Protein AF-A0A4Q2Z8Z8-F1 (afdb_monomer_lite)

Structure (mmCIF, N/CA/C/O backbone):
data_AF-A0A4Q2Z8Z8-F1
#
_entry.id   AF-A0A4Q2Z8Z8-F1
#
loop_
_atom_site.group_PDB
_atom_site.id
_atom_site.type_symbol
_atom_site.label_atom_id
_atom_site.label_alt_id
_atom_site.label_comp_id
_atom_site.label_asym_id
_atom_site.label_entity_id
_atom_site.label_seq_id
_atom_site.pdbx_PDB_ins_code
_atom_site.Cartn_x
_atom_site.Cartn_y
_atom_site.Cartn_z
_atom_site.occupancy
_atom_site.B_iso_or_equiv
_atom_site.auth_seq_id
_atom_site.auth_comp_id
_atom_site.auth_asym_id
_atom_site.auth_atom_id
_atom_site.pdbx_PDB_model_num
ATOM 1 N N . MET A 1 1 ? 4.487 19.325 -6.835 1.00 51.69 1 MET A N 1
ATOM 2 C CA . MET A 1 1 ? 5.089 17.974 -6.813 1.00 51.69 1 MET A CA 1
ATOM 3 C C . MET A 1 1 ? 6.468 18.050 -6.181 1.00 51.69 1 MET A C 1
ATOM 5 O O . MET A 1 1 ? 7.200 18.991 -6.471 1.00 51.69 1 MET A O 1
ATOM 9 N N . ARG A 1 2 ? 6.801 17.123 -5.276 1.00 71.56 2 ARG A N 1
ATOM 10 C CA . ARG A 1 2 ? 8.177 16.952 -4.777 1.00 71.56 2 ARG A CA 1
ATOM 11 C C . ARG A 1 2 ? 8.908 16.011 -5.736 1.00 71.56 2 ARG A C 1
ATOM 13 O O . ARG A 1 2 ? 8.267 15.145 -6.313 1.00 71.56 2 ARG A O 1
ATOM 20 N N . ARG A 1 3 ? 10.220 16.181 -5.919 1.00 81.19 3 ARG A N 1
ATOM 21 C CA . ARG A 1 3 ? 11.018 15.221 -6.700 1.00 81.19 3 ARG A CA 1
ATOM 22 C C . ARG A 1 3 ? 11.029 13.875 -5.972 1.00 81.19 3 ARG A C 1
ATOM 24 O O . ARG A 1 3 ? 11.231 13.855 -4.758 1.00 81.19 3 ARG A O 1
ATOM 31 N N . GLY A 1 4 ? 10.820 12.789 -6.705 1.00 84.19 4 GLY A N 1
ATOM 32 C CA . GLY A 1 4 ? 10.710 11.441 -6.162 1.00 84.19 4 GLY A CA 1
ATOM 33 C C . GLY A 1 4 ? 10.796 10.386 -7.259 1.00 84.19 4 GLY A C 1
ATOM 34 O O . GLY A 1 4 ? 10.944 10.715 -8.434 1.00 84.19 4 GLY A O 1
ATOM 35 N N . ARG A 1 5 ? 10.743 9.123 -6.839 1.00 86.56 5 ARG A N 1
ATOM 36 C CA . ARG A 1 5 ? 10.710 7.952 -7.717 1.00 86.56 5 ARG A CA 1
ATOM 37 C C . ARG A 1 5 ? 9.336 7.805 -8.369 1.00 86.56 5 ARG A C 1
ATOM 39 O O . ARG A 1 5 ? 8.336 7.990 -7.680 1.00 86.56 5 ARG A O 1
ATOM 46 N N . GLN A 1 6 ? 9.293 7.426 -9.644 1.00 89.31 6 GLN A N 1
ATOM 47 C CA . GLN A 1 6 ? 8.037 7.183 -10.366 1.00 89.31 6 GLN A CA 1
ATOM 48 C C . GLN A 1 6 ? 7.202 6.081 -9.700 1.00 89.31 6 GLN A C 1
ATOM 50 O O . GLN A 1 6 ? 5.985 6.189 -9.583 1.00 89.31 6 GLN A O 1
ATOM 55 N N . GLU A 1 7 ? 7.879 5.074 -9.148 1.00 94.38 7 GLU A N 1
ATOM 56 C CA . GLU A 1 7 ? 7.289 3.928 -8.465 1.00 94.38 7 GLU A CA 1
ATOM 57 C C . GLU A 1 7 ? 6.504 4.356 -7.225 1.00 94.38 7 GLU A C 1
ATOM 59 O O . GLU A 1 7 ? 5.524 3.720 -6.851 1.00 94.38 7 GLU A O 1
ATOM 64 N N . TYR A 1 8 ? 6.894 5.477 -6.610 1.00 93.50 8 TYR A N 1
ATOM 65 C CA . TYR A 1 8 ? 6.156 6.055 -5.497 1.00 93.50 8 TYR A CA 1
ATOM 66 C C . TYR A 1 8 ? 4.801 6.608 -5.936 1.00 93.50 8 TYR A C 1
ATOM 68 O O . TYR A 1 8 ? 3.813 6.462 -5.214 1.00 93.50 8 TYR A O 1
ATOM 76 N N . ASP A 1 9 ? 4.737 7.245 -7.100 1.00 92.88 9 ASP A N 1
ATOM 77 C CA . ASP A 1 9 ? 3.505 7.843 -7.601 1.00 92.88 9 ASP A CA 1
ATOM 78 C C . ASP A 1 9 ? 2.568 6.771 -8.165 1.00 92.88 9 ASP A C 1
ATOM 80 O O . ASP A 1 9 ? 1.403 6.732 -7.775 1.00 92.88 9 ASP A O 1
ATOM 84 N N . ILE A 1 10 ? 3.060 5.827 -8.969 1.00 95.62 10 ILE A N 1
ATOM 85 C CA . ILE A 1 10 ? 2.220 4.736 -9.493 1.00 95.62 10 ILE A CA 1
ATOM 86 C C . ILE A 1 10 ? 1.744 3.775 -8.391 1.00 95.62 10 ILE A C 1
ATOM 88 O O . ILE A 1 10 ? 0.589 3.358 -8.409 1.00 95.62 10 ILE A O 1
ATOM 92 N N . ALA A 1 11 ? 2.546 3.517 -7.346 1.00 97.38 11 ALA A N 1
ATOM 93 C CA . ALA A 1 11 ? 2.101 2.710 -6.201 1.00 97.38 11 ALA A CA 1
ATOM 94 C C . ALA A 1 11 ? 0.913 3.334 -5.456 1.00 97.38 11 ALA A C 1
ATOM 96 O O . ALA A 1 11 ? 0.154 2.620 -4.808 1.00 97.38 11 ALA A O 1
ATOM 97 N N . SER A 1 12 ? 0.742 4.658 -5.551 1.00 95.56 12 SER A N 1
ATOM 98 C CA . SER A 1 12 ? -0.424 5.352 -4.994 1.00 95.56 12 SER A CA 1
ATOM 99 C C . SER A 1 12 ? -1.734 4.948 -5.605 1.00 95.56 12 SER A C 1
ATOM 101 O O . SER A 1 12 ? -2.736 4.920 -4.905 1.00 95.56 12 SER A O 1
ATOM 103 N N . LEU A 1 13 ? -1.682 4.722 -6.911 1.00 96.31 13 LEU A N 1
ATOM 104 C CA . LEU A 1 13 ? -2.838 4.524 -7.747 1.00 96.31 13 LEU A CA 1
ATOM 105 C C . LEU A 1 13 ? -3.192 3.045 -7.726 1.00 96.31 13 LEU A C 1
ATOM 107 O O . LEU A 1 13 ? -4.334 2.688 -7.488 1.00 96.31 13 LEU A O 1
ATOM 111 N N . VAL A 1 14 ? -2.181 2.188 -7.884 1.00 98.00 14 VAL A N 1
ATOM 112 C CA . VAL A 1 14 ? -2.355 0.735 -7.898 1.00 98.00 14 VAL A CA 1
ATOM 113 C C . VAL A 1 14 ? -2.871 0.217 -6.552 1.00 98.00 14 VAL A C 1
ATOM 115 O O . VAL A 1 14 ? -3.799 -0.582 -6.518 1.00 98.00 14 VAL A O 1
ATOM 118 N N . PHE A 1 15 ? -2.317 0.691 -5.435 1.00 98.25 15 PHE A N 1
ATOM 119 C CA . PHE A 1 15 ? -2.732 0.263 -4.094 1.00 98.25 15 PHE A CA 1
ATOM 120 C C . PHE A 1 15 ? -3.567 1.328 -3.374 1.00 98.25 15 PHE A C 1
ATOM 122 O O . PHE A 1 15 ? -3.406 1.513 -2.167 1.00 98.25 15 PHE A O 1
ATOM 129 N N . ASP A 1 16 ? -4.424 2.054 -4.102 1.00 97.88 16 ASP A N 1
ATOM 130 C CA . ASP A 1 16 ? -5.313 3.055 -3.507 1.00 97.88 16 ASP A CA 1
ATOM 131 C C . ASP A 1 16 ? -6.379 2.385 -2.609 1.00 97.88 16 ASP A C 1
ATOM 133 O O . ASP A 1 16 ? -7.269 1.693 -3.121 1.00 97.88 16 ASP A O 1
ATOM 137 N N . PRO A 1 17 ? -6.358 2.603 -1.277 1.00 97.12 17 PRO A N 1
ATOM 138 C CA . PRO A 1 17 ? -7.348 2.021 -0.375 1.00 97.12 17 PRO A CA 1
ATOM 139 C C . PRO A 1 17 ? -8.776 2.510 -0.620 1.00 97.12 17 PRO A C 1
ATOM 141 O O . PRO A 1 17 ? -9.712 1.834 -0.201 1.00 97.12 17 PRO A O 1
ATOM 144 N N . TYR A 1 18 ? -8.957 3.672 -1.260 1.00 96.50 18 TYR A N 1
ATOM 145 C CA . TYR A 1 18 ? -10.285 4.195 -1.592 1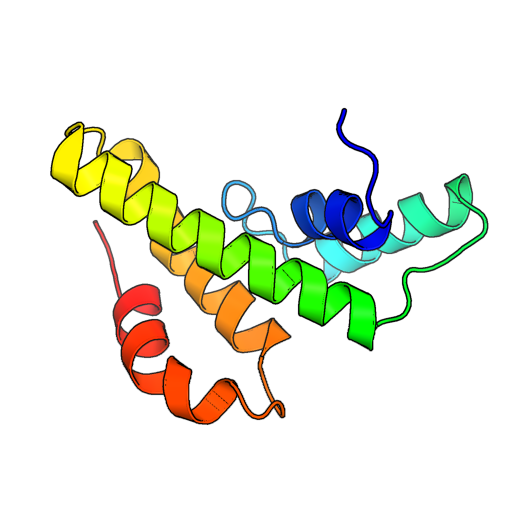.00 96.50 18 TYR A CA 1
ATOM 146 C C . TYR A 1 18 ? -10.972 3.389 -2.689 1.00 96.50 18 TYR A C 1
ATOM 148 O O . TYR A 1 18 ? -12.199 3.318 -2.720 1.00 96.50 18 TYR A O 1
ATOM 156 N N . MET A 1 19 ? -10.176 2.812 -3.588 1.00 96.69 19 MET A N 1
ATOM 157 C CA . MET A 1 19 ? -10.668 2.083 -4.748 1.00 96.69 19 MET A CA 1
ATOM 158 C C . MET A 1 19 ? -10.703 0.572 -4.514 1.00 96.69 19 MET A C 1
ATOM 160 O O . MET A 1 19 ? -11.491 -0.101 -5.167 1.00 96.69 19 MET A O 1
ATOM 164 N N . ASP A 1 20 ? -9.871 0.055 -3.596 1.00 95.81 20 ASP A N 1
ATOM 165 C CA . ASP A 1 20 ? -9.754 -1.380 -3.273 1.00 95.81 20 ASP A CA 1
ATOM 166 C C . ASP A 1 20 ? -9.627 -2.242 -4.542 1.00 95.81 20 ASP A C 1
ATOM 168 O O . ASP A 1 20 ? -10.328 -3.235 -4.728 1.00 95.81 20 ASP A O 1
ATOM 172 N N . HIS A 1 21 ? -8.747 -1.801 -5.451 1.00 97.69 21 HIS A N 1
ATOM 173 C CA . HIS A 1 21 ? -8.542 -2.415 -6.760 1.00 97.69 21 HIS A CA 1
ATOM 174 C C . HIS A 1 21 ? -8.282 -3.918 -6.653 1.00 97.69 21 HIS A C 1
ATOM 176 O O . HIS A 1 21 ? -7.465 -4.353 -5.830 1.00 97.69 21 HIS A O 1
ATOM 182 N N . SER A 1 22 ? -8.919 -4.685 -7.539 1.00 96.94 22 SER A N 1
ATOM 183 C CA . SER A 1 22 ? -8.608 -6.100 -7.733 1.00 96.94 22 SER A CA 1
ATOM 184 C C . SER A 1 22 ? -7.212 -6.279 -8.341 1.00 96.94 22 SER A C 1
ATOM 186 O O . SER A 1 22 ? -6.635 -5.340 -8.885 1.00 96.94 22 SER A O 1
ATOM 188 N N . GLU A 1 23 ? -6.655 -7.489 -8.283 1.00 96.31 23 GLU A N 1
ATOM 189 C CA . GLU A 1 23 ? -5.377 -7.792 -8.947 1.00 96.31 23 GLU A CA 1
ATOM 190 C C . GLU A 1 23 ? -5.429 -7.511 -10.460 1.00 96.31 23 GLU A C 1
ATOM 192 O O . GLU A 1 23 ? -4.474 -6.976 -11.018 1.00 96.31 23 GLU A O 1
ATOM 197 N N . GLU A 1 24 ? -6.571 -7.780 -11.103 1.00 98.00 24 GLU A N 1
ATOM 198 C CA . GLU A 1 24 ? -6.797 -7.489 -12.524 1.00 98.00 24 GLU A CA 1
ATOM 199 C C . GLU A 1 24 ? -6.775 -5.981 -12.808 1.00 98.00 24 GLU A C 1
ATOM 201 O O . GLU A 1 24 ? -6.086 -5.540 -13.728 1.00 98.00 24 GLU A O 1
ATOM 206 N N . ASP A 1 25 ? -7.448 -5.172 -11.982 1.00 98.00 25 ASP A N 1
ATOM 207 C CA . ASP A 1 25 ? -7.423 -3.709 -12.118 1.00 98.00 25 ASP A CA 1
ATOM 208 C C . ASP A 1 25 ? -6.005 -3.156 -11.932 1.00 98.00 25 ASP A C 1
ATOM 210 O O . ASP A 1 25 ? -5.568 -2.266 -12.663 1.00 98.00 25 ASP A O 1
ATOM 214 N N . ARG A 1 26 ? -5.268 -3.692 -10.953 1.00 97.75 26 ARG A N 1
ATOM 215 C CA . ARG A 1 26 ? -3.883 -3.298 -10.662 1.00 97.75 26 ARG A CA 1
ATOM 216 C C . ARG A 1 26 ? -2.964 -3.587 -11.842 1.00 97.75 26 ARG A C 1
ATOM 218 O O . ARG A 1 26 ? -2.170 -2.722 -12.212 1.00 97.75 26 ARG A O 1
ATOM 225 N N . GLU A 1 27 ? -3.092 -4.764 -12.448 1.00 97.81 27 GLU A N 1
ATOM 226 C CA . GLU A 1 27 ? -2.330 -5.124 -13.642 1.00 97.81 27 GLU A CA 1
ATOM 227 C C . GLU A 1 27 ? -2.719 -4.252 -14.841 1.00 97.81 27 GLU A C 1
ATOM 229 O O . GLU A 1 27 ? -1.840 -3.761 -15.545 1.00 97.81 27 GLU A O 1
ATOM 234 N N . ALA A 1 28 ? -4.011 -3.970 -15.036 1.00 98.12 28 ALA A N 1
ATOM 235 C CA . ALA A 1 28 ? -4.469 -3.079 -16.100 1.00 98.12 28 ALA A CA 1
ATOM 236 C C . ALA A 1 28 ? -3.883 -1.663 -15.956 1.00 98.12 28 ALA A C 1
ATOM 238 O O . ALA A 1 28 ? -3.423 -1.078 -16.937 1.00 98.12 28 ALA A O 1
ATOM 239 N N . ILE A 1 29 ? -3.833 -1.125 -14.733 1.00 97.50 29 ILE A N 1
ATOM 240 C CA . ILE A 1 29 ? -3.193 0.167 -14.446 1.00 97.50 29 ILE A CA 1
ATOM 241 C C . ILE A 1 29 ? -1.694 0.121 -14.776 1.00 97.50 29 ILE A C 1
ATOM 243 O O . ILE A 1 29 ? -1.176 1.058 -15.386 1.00 97.50 29 ILE A O 1
ATOM 247 N N . LEU A 1 30 ? -0.992 -0.949 -14.391 1.00 97.38 30 LEU A N 1
ATOM 248 C CA . LEU A 1 30 ? 0.437 -1.110 -14.677 1.00 97.38 30 LEU A CA 1
ATOM 249 C C . LEU A 1 30 ? 0.719 -1.263 -16.177 1.00 97.38 30 LEU A C 1
ATOM 251 O O . LEU A 1 30 ? 1.690 -0.685 -16.657 1.00 97.38 30 LEU A O 1
ATOM 255 N N . SER A 1 31 ? -0.141 -1.963 -16.919 1.00 97.69 31 SER A N 1
ATOM 256 C CA . SER A 1 31 ? -0.049 -2.073 -18.379 1.00 97.69 31 SER A CA 1
ATOM 257 C C . SER A 1 31 ? -0.220 -0.712 -19.053 1.00 97.69 31 SER A C 1
ATOM 259 O O . SER A 1 31 ? 0.575 -0.355 -19.915 1.00 97.69 31 SER A O 1
ATOM 261 N N . ILE A 1 32 ? -1.213 0.080 -18.633 1.00 97.12 32 ILE A N 1
ATOM 262 C CA . ILE A 1 32 ? -1.411 1.441 -19.159 1.00 97.12 32 ILE A CA 1
ATOM 263 C C . ILE A 1 32 ? -0.201 2.323 -18.835 1.00 97.12 32 ILE A C 1
ATOM 265 O O . ILE A 1 32 ? 0.202 3.144 -19.656 1.00 97.12 32 ILE A O 1
ATOM 269 N N . TRP A 1 33 ? 0.370 2.179 -17.636 1.00 95.56 33 TRP A N 1
ATOM 270 C CA . TRP A 1 33 ? 1.582 2.900 -17.263 1.00 95.56 33 TRP A CA 1
ATOM 271 C C . TRP A 1 33 ? 2.735 2.551 -18.204 1.00 95.56 33 TRP A C 1
ATOM 273 O O . TRP A 1 33 ? 3.296 3.462 -18.801 1.00 95.56 33 TRP A O 1
ATOM 283 N N . GLU A 1 34 ? 3.030 1.261 -18.373 1.00 96.06 34 GLU A N 1
ATOM 284 C CA . GLU A 1 34 ? 4.099 0.744 -19.235 1.00 96.06 34 GLU A CA 1
ATOM 285 C C . GLU A 1 34 ? 3.957 1.210 -20.692 1.00 96.06 34 GLU A C 1
ATOM 287 O O . GLU A 1 34 ? 4.941 1.651 -21.285 1.00 96.06 34 GLU A O 1
ATOM 292 N N . ASP A 1 35 ? 2.736 1.222 -21.235 1.00 97.25 35 ASP A N 1
ATOM 293 C CA . ASP A 1 35 ? 2.452 1.722 -22.588 1.00 97.25 35 ASP A CA 1
ATOM 294 C C . ASP A 1 35 ? 2.772 3.220 -22.759 1.00 97.25 35 ASP A C 1
ATOM 296 O O . ASP A 1 35 ? 3.114 3.668 -23.854 1.00 97.25 35 ASP A O 1
ATOM 300 N N . ILE A 1 36 ? 2.639 4.018 -21.692 1.00 94.75 36 ILE A N 1
ATOM 301 C CA . ILE A 1 36 ? 2.853 5.474 -21.717 1.00 94.75 36 ILE A CA 1
ATOM 302 C C . ILE A 1 36 ? 4.302 5.840 -21.381 1.00 94.75 36 ILE A C 1
ATOM 304 O O . ILE A 1 36 ? 4.854 6.773 -21.968 1.00 94.75 36 ILE A O 1
ATOM 308 N N . SER A 1 37 ? 4.896 5.174 -20.391 1.00 93.06 37 SER A N 1
ATOM 309 C CA . SER A 1 37 ? 6.248 5.454 -19.897 1.00 93.06 37 SER A CA 1
ATOM 310 C C . SER A 1 37 ? 7.337 4.732 -20.685 1.00 93.06 37 SER A C 1
ATOM 312 O O . SER A 1 37 ? 8.504 5.093 -20.532 1.00 93.06 37 SER A O 1
ATOM 314 N N . GLU A 1 38 ? 6.970 3.717 -21.475 1.00 93.81 38 GLU A N 1
ATOM 315 C CA . GLU A 1 38 ? 7.884 2.737 -22.077 1.00 93.81 38 GLU A CA 1
ATOM 316 C C . GLU A 1 38 ? 8.740 1.996 -21.026 1.00 93.81 38 GLU A C 1
ATOM 318 O O . GLU A 1 38 ? 9.812 1.472 -21.332 1.00 93.81 38 GLU A O 1
ATOM 323 N N . ASP A 1 39 ? 8.286 1.972 -19.767 1.00 91.31 39 ASP A N 1
ATOM 324 C CA . ASP A 1 39 ? 9.019 1.403 -18.636 1.00 91.31 39 ASP A CA 1
ATOM 325 C C . ASP A 1 39 ? 8.077 0.883 -17.549 1.00 91.31 39 ASP A C 1
ATOM 327 O O . ASP A 1 39 ? 7.206 1.605 -17.043 1.00 91.31 39 ASP A O 1
ATOM 331 N N . ARG A 1 40 ? 8.299 -0.362 -17.130 1.00 93.12 40 ARG A N 1
ATOM 332 C CA . ARG A 1 40 ? 7.555 -0.973 -16.034 1.00 93.12 40 ARG A CA 1
ATOM 333 C C . ARG A 1 40 ? 8.310 -0.779 -14.716 1.00 93.12 40 ARG A C 1
ATOM 335 O O . ARG A 1 40 ? 9.501 -1.081 -14.656 1.00 93.12 40 ARG A O 1
ATOM 342 N N . PRO A 1 41 ? 7.637 -0.351 -13.630 1.00 94.00 41 PRO A N 1
ATOM 343 C CA . PRO A 1 41 ? 8.265 -0.228 -12.319 1.00 94.00 41 PRO A CA 1
ATOM 344 C C . PRO A 1 41 ? 8.990 -1.511 -11.908 1.00 94.00 41 PRO A C 1
ATOM 346 O O . PRO A 1 41 ? 8.406 -2.597 -11.952 1.00 94.00 41 PRO A O 1
ATOM 349 N N . GLU A 1 42 ? 10.236 -1.394 -11.442 1.00 94.56 42 GLU A N 1
ATOM 350 C CA . GLU A 1 42 ? 10.933 -2.547 -10.873 1.00 94.56 42 GLU A CA 1
ATOM 351 C C . GLU A 1 42 ? 10.152 -3.037 -9.648 1.00 94.56 42 GLU A C 1
ATOM 353 O O . GLU A 1 42 ? 9.875 -2.277 -8.716 1.00 94.56 42 GLU A O 1
ATOM 358 N N . THR A 1 43 ? 9.761 -4.311 -9.668 1.00 93.75 43 THR A N 1
ATOM 359 C CA . THR A 1 43 ? 8.768 -4.874 -8.747 1.00 93.75 43 THR A CA 1
ATOM 360 C C . THR A 1 43 ? 9.154 -4.705 -7.280 1.00 93.75 43 THR A C 1
ATOM 362 O O . THR A 1 43 ? 8.309 -4.354 -6.454 1.00 93.75 43 THR A O 1
ATOM 365 N N . THR A 1 44 ? 10.426 -4.913 -6.935 1.00 95.31 44 THR A N 1
ATOM 366 C CA . THR A 1 44 ? 10.898 -4.815 -5.548 1.00 95.31 44 THR A CA 1
ATOM 367 C C . THR A 1 44 ? 10.780 -3.385 -5.031 1.00 95.31 44 THR A C 1
ATOM 369 O O . THR A 1 44 ? 10.232 -3.139 -3.954 1.00 95.31 44 THR A O 1
ATOM 372 N N . ILE A 1 45 ? 11.270 -2.422 -5.806 1.00 96.00 45 ILE A N 1
ATOM 373 C CA . ILE A 1 45 ? 11.194 -0.991 -5.530 1.00 96.00 45 ILE A CA 1
ATOM 374 C C . ILE A 1 45 ? 9.736 -0.534 -5.452 1.00 96.00 45 ILE A C 1
ATOM 376 O O . ILE A 1 45 ? 9.376 0.214 -4.539 1.00 96.00 45 ILE A O 1
ATOM 380 N N . PHE A 1 46 ? 8.901 -0.999 -6.375 1.00 97.12 46 PHE A N 1
ATOM 381 C CA . PHE A 1 46 ? 7.480 -0.695 -6.430 1.00 97.12 46 PHE A CA 1
ATOM 382 C C . PHE A 1 46 ? 6.745 -1.163 -5.169 1.00 97.12 46 PHE A C 1
ATOM 384 O O . PHE A 1 46 ? 6.082 -0.356 -4.516 1.00 97.12 46 PHE A O 1
ATOM 391 N N . HIS A 1 47 ? 6.945 -2.413 -4.740 1.00 97.75 47 HIS A N 1
ATOM 392 C CA . HIS A 1 47 ? 6.352 -2.930 -3.502 1.00 97.75 47 HIS A CA 1
ATOM 393 C C . HIS A 1 47 ? 6.898 -2.245 -2.242 1.00 97.75 47 HIS A C 1
ATOM 395 O O . HIS A 1 47 ? 6.144 -2.007 -1.296 1.00 97.75 47 HIS A O 1
ATOM 401 N N . GLN A 1 48 ? 8.174 -1.848 -2.217 1.00 97.69 48 GLN A N 1
ATOM 402 C CA . GLN A 1 48 ? 8.722 -1.038 -1.119 1.00 97.69 48 GLN A CA 1
ATOM 403 C C . GLN A 1 48 ? 8.057 0.344 -1.043 1.00 97.69 48 GLN A C 1
ATOM 405 O O . GLN A 1 48 ? 7.721 0.818 0.046 1.00 97.69 48 GLN A O 1
ATOM 410 N N . CYS A 1 49 ? 7.830 0.984 -2.191 1.00 97.81 49 CYS A N 1
ATOM 411 C CA . CYS A 1 49 ? 7.099 2.242 -2.267 1.00 97.81 49 CYS A CA 1
ATOM 412 C C . CYS A 1 49 ? 5.636 2.071 -1.827 1.00 97.81 49 CYS A C 1
ATOM 414 O O . CYS A 1 49 ? 5.164 2.855 -1.002 1.00 97.81 49 CYS A O 1
ATOM 416 N N . ALA A 1 50 ? 4.945 1.025 -2.289 1.00 98.25 50 ALA A N 1
ATOM 417 C CA . ALA A 1 50 ? 3.590 0.692 -1.849 1.00 98.25 50 ALA A CA 1
ATOM 418 C C . ALA A 1 50 ? 3.523 0.474 -0.329 1.00 98.25 50 ALA A C 1
ATOM 420 O O . ALA A 1 50 ? 2.699 1.090 0.347 1.00 98.25 50 ALA A O 1
ATOM 421 N N . THR A 1 51 ? 4.460 -0.301 0.227 1.00 98.44 51 THR A N 1
ATOM 422 C CA . THR A 1 51 ? 4.594 -0.536 1.674 1.00 98.44 51 THR A CA 1
ATOM 423 C C . THR A 1 51 ? 4.665 0.784 2.441 1.00 98.44 51 THR A C 1
ATOM 425 O O . THR A 1 51 ? 3.881 1.016 3.362 1.00 98.44 51 THR A O 1
ATOM 428 N N . GLN A 1 52 ? 5.568 1.688 2.042 1.00 97.25 52 GLN A N 1
ATOM 429 C CA . GLN A 1 52 ? 5.724 2.987 2.697 1.00 97.25 52 GLN A CA 1
ATOM 430 C C . GLN A 1 52 ? 4.420 3.795 2.669 1.00 97.25 52 GLN A C 1
ATOM 432 O O . GLN A 1 52 ? 4.026 4.375 3.684 1.00 97.25 52 GLN A O 1
ATOM 437 N N . ARG A 1 53 ? 3.748 3.837 1.516 1.00 97.69 53 ARG A N 1
ATOM 438 C CA . ARG A 1 53 ? 2.515 4.606 1.331 1.00 97.69 53 ARG A CA 1
ATOM 439 C C . ARG A 1 53 ? 1.360 4.060 2.151 1.00 97.69 53 ARG A C 1
ATOM 441 O O . ARG A 1 53 ? 0.668 4.839 2.799 1.00 97.69 53 ARG A O 1
ATOM 448 N N . LEU A 1 54 ? 1.183 2.745 2.167 1.00 98.50 54 LEU A N 1
ATOM 449 C CA . LEU A 1 54 ? 0.116 2.085 2.913 1.00 98.50 54 LEU A CA 1
ATOM 450 C C . LEU A 1 54 ? 0.308 2.249 4.424 1.00 98.50 54 LEU A C 1
ATOM 452 O O . LEU A 1 54 ? -0.644 2.577 5.131 1.00 98.50 54 LEU A O 1
ATOM 456 N N . MET A 1 55 ? 1.544 2.137 4.924 1.00 98.00 55 MET A N 1
ATOM 457 C CA . MET A 1 55 ? 1.849 2.429 6.331 1.00 98.00 55 MET A CA 1
ATOM 458 C C . MET A 1 55 ? 1.531 3.887 6.696 1.00 98.00 55 MET A C 1
ATOM 460 O O . MET A 1 55 ? 0.963 4.154 7.757 1.00 98.00 55 MET A O 1
ATOM 464 N N . GLN A 1 56 ? 1.865 4.838 5.816 1.00 97.62 56 GLN A N 1
ATOM 465 C CA . GLN A 1 56 ? 1.523 6.250 6.008 1.00 97.62 56 GLN A CA 1
ATOM 466 C C . GLN A 1 56 ? 0.009 6.489 5.975 1.00 97.62 56 GLN A C 1
ATOM 468 O O . GLN A 1 56 ? -0.499 7.222 6.823 1.00 97.62 56 GLN A O 1
ATOM 473 N N . ALA A 1 57 ? -0.707 5.866 5.036 1.00 97.81 57 ALA A N 1
ATOM 474 C CA . ALA A 1 57 ? -2.155 5.973 4.904 1.00 97.81 57 ALA A CA 1
ATOM 475 C C . ALA A 1 57 ? -2.867 5.443 6.153 1.00 97.81 57 ALA A C 1
ATOM 477 O O . ALA A 1 57 ? -3.639 6.176 6.761 1.00 97.81 57 ALA A O 1
ATOM 478 N N . LEU A 1 58 ? -2.523 4.238 6.619 1.00 97.69 58 LEU A N 1
ATOM 479 C CA . LEU A 1 58 ? -3.071 3.658 7.851 1.00 97.69 58 LEU A CA 1
ATOM 480 C C . LEU A 1 58 ? -2.826 4.555 9.073 1.00 97.69 58 LEU A C 1
ATOM 482 O O . LEU A 1 58 ? -3.739 4.798 9.865 1.00 97.69 58 LEU A O 1
ATOM 486 N N . GLY A 1 59 ? -1.612 5.102 9.206 1.00 97.12 59 GLY A 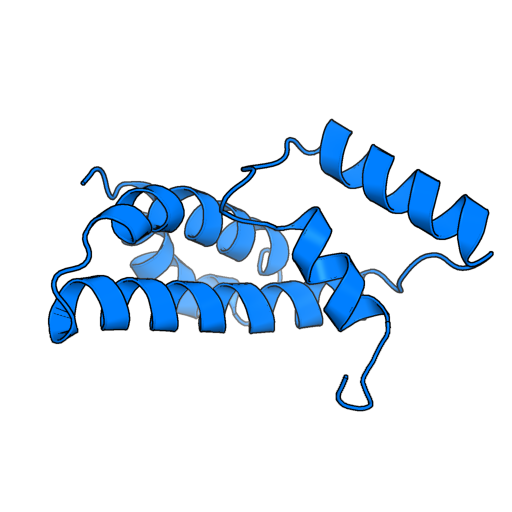N 1
ATOM 487 C CA . GLY A 1 59 ? -1.295 6.068 10.258 1.00 97.12 59 GLY A CA 1
ATOM 488 C C . GLY A 1 59 ? -2.136 7.347 10.163 1.00 97.12 59 GLY A C 1
ATOM 489 O O . GLY A 1 59 ? -2.619 7.850 11.180 1.00 97.12 59 GLY A O 1
ATOM 490 N N . ALA A 1 60 ? -2.352 7.858 8.948 1.00 97.62 60 ALA A N 1
ATOM 491 C CA . ALA A 1 60 ? -3.177 9.033 8.700 1.00 97.62 60 ALA A CA 1
ATOM 492 C C . ALA A 1 60 ? -4.658 8.771 9.003 1.00 97.62 60 ALA A C 1
ATOM 494 O O . ALA A 1 60 ? -5.257 9.563 9.727 1.00 97.62 60 ALA A O 1
ATOM 495 N N . TYR A 1 61 ? -5.227 7.663 8.522 1.00 96.88 61 TYR A N 1
ATOM 496 C CA . TYR A 1 61 ? -6.623 7.283 8.750 1.00 96.88 61 TYR A CA 1
ATOM 497 C C . TYR A 1 61 ? -6.917 7.146 10.242 1.00 96.88 61 TYR A C 1
ATOM 499 O O . TYR A 1 61 ? -7.833 7.793 10.750 1.00 96.88 61 TYR A O 1
ATOM 507 N N . GLY A 1 62 ? -6.077 6.408 10.976 1.00 95.00 62 GLY A N 1
ATOM 508 C CA . GLY A 1 62 ? -6.222 6.264 12.424 1.00 95.00 62 GLY A CA 1
ATOM 509 C C . GLY A 1 62 ? -6.103 7.597 13.170 1.00 95.00 62 GLY A C 1
ATOM 510 O O . GLY A 1 62 ? -6.876 7.870 14.087 1.00 95.00 62 GLY A O 1
ATOM 511 N N . ASN A 1 63 ? -5.169 8.465 12.767 1.00 97.19 63 ASN A N 1
ATOM 512 C CA . ASN A 1 63 ? -5.016 9.790 13.367 1.00 97.19 63 ASN A CA 1
ATOM 513 C C . ASN A 1 63 ? -6.204 10.717 13.066 1.00 97.19 63 ASN A C 1
ATOM 515 O O . ASN A 1 63 ? -6.636 11.451 13.952 1.00 97.19 63 ASN A O 1
ATOM 519 N N . ILE A 1 64 ? -6.721 10.708 11.836 1.00 97.00 64 ILE A N 1
ATOM 520 C CA . ILE A 1 64 ? -7.865 11.527 11.426 1.00 97.00 64 ILE A CA 1
ATOM 521 C C . ILE A 1 64 ? -9.121 11.077 12.172 1.00 97.00 64 ILE A C 1
ATOM 523 O O . ILE A 1 64 ? -9.748 11.908 12.828 1.00 97.00 64 ILE A O 1
ATOM 527 N N . ALA A 1 65 ? -9.424 9.779 12.172 1.00 94.81 65 ALA A N 1
ATOM 528 C CA . ALA A 1 65 ? -10.574 9.250 12.895 1.00 94.81 65 ALA A CA 1
ATOM 529 C C . ALA A 1 65 ? -10.488 9.577 14.394 1.00 94.81 65 ALA A C 1
ATOM 531 O O . ALA A 1 65 ? -11.407 10.156 14.965 1.00 94.81 65 ALA A O 1
ATOM 532 N N . LYS A 1 66 ? -9.337 9.309 15.029 1.00 94.44 66 LYS A N 1
ATOM 533 C CA . LYS A 1 66 ? -9.167 9.508 16.475 1.00 94.44 66 LYS A CA 1
ATOM 534 C C . LYS A 1 66 ? -9.134 10.977 16.903 1.00 94.44 66 LYS A C 1
ATOM 536 O O . LYS A 1 66 ? -9.749 11.330 17.902 1.00 94.44 66 LYS A O 1
ATOM 541 N N . ASN A 1 67 ? -8.357 11.816 16.216 1.00 96.31 67 ASN A N 1
ATOM 542 C CA . ASN A 1 67 ? -8.056 13.175 16.686 1.00 96.31 67 ASN A CA 1
ATOM 543 C C . ASN A 1 67 ? -8.881 14.259 15.985 1.00 96.31 67 ASN A C 1
ATOM 545 O O . ASN A 1 67 ? -8.959 15.373 16.499 1.00 96.31 67 ASN A O 1
ATOM 549 N N . LYS A 1 68 ? -9.469 13.968 14.818 1.00 94.25 68 LYS A N 1
ATOM 550 C CA . LYS A 1 68 ? -10.337 14.904 14.085 1.00 94.25 68 LYS A CA 1
ATOM 551 C C . LYS A 1 68 ? -11.808 14.480 14.073 1.00 94.25 68 LYS A C 1
ATOM 553 O O . LYS A 1 68 ? -12.633 15.285 13.660 1.00 94.25 68 LYS A O 1
ATOM 558 N N . GLY A 1 69 ? -12.127 13.267 14.536 1.00 93.31 69 GLY A N 1
ATOM 559 C CA . GLY A 1 69 ? -13.500 12.756 14.607 1.00 93.31 69 GLY A CA 1
ATOM 560 C C . GLY A 1 69 ? -14.128 12.478 13.241 1.00 93.31 69 GLY A C 1
ATOM 561 O O . GLY A 1 69 ? -15.346 12.404 13.139 1.00 93.31 69 GLY A O 1
ATOM 562 N N . ASP A 1 70 ? -13.313 12.374 12.189 1.00 94.94 70 ASP A N 1
ATOM 563 C CA . ASP A 1 70 ? -13.791 12.082 10.840 1.00 94.94 70 ASP A CA 1
ATOM 564 C C . ASP A 1 70 ? -13.706 10.574 10.583 1.00 94.94 70 ASP A C 1
ATOM 566 O O . ASP A 1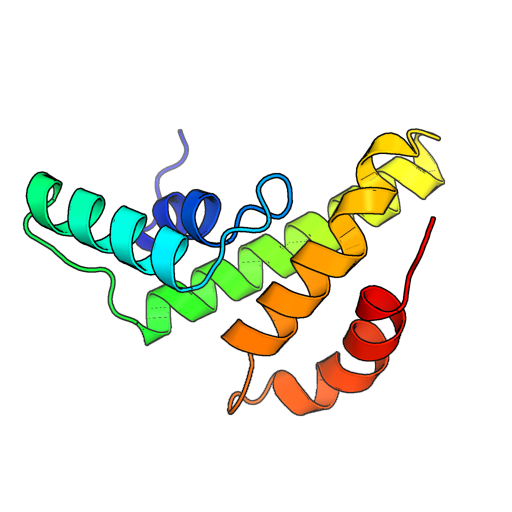 70 ? -12.662 10.026 10.213 1.00 94.94 70 ASP A O 1
ATOM 570 N N . GLU A 1 71 ? -14.822 9.903 10.853 1.00 95.62 71 GLU A N 1
ATOM 571 C CA . GLU A 1 71 ? -14.971 8.451 10.760 1.00 95.62 71 GLU A CA 1
ATOM 572 C C . GLU A 1 71 ? -15.044 7.944 9.315 1.00 95.62 71 GLU A C 1
ATOM 574 O O . GLU A 1 71 ? -14.893 6.745 9.088 1.00 95.62 71 GLU A O 1
ATOM 579 N N . TRP A 1 72 ? -15.187 8.828 8.315 1.00 95.75 72 TRP A N 1
ATOM 580 C CA . TRP A 1 72 ? -15.250 8.431 6.904 1.00 95.75 72 TRP A CA 1
ATOM 581 C C . TRP A 1 72 ? -14.026 7.609 6.476 1.00 95.75 72 TRP A C 1
ATOM 583 O O . TRP A 1 72 ? -14.145 6.705 5.653 1.00 95.75 72 TRP A O 1
ATOM 593 N N . TYR A 1 73 ? -12.860 7.863 7.076 1.00 95.94 73 TYR A N 1
ATOM 594 C CA . TYR A 1 73 ? -11.620 7.150 6.761 1.00 95.94 73 TYR A CA 1
ATOM 595 C C . TYR A 1 73 ? -11.547 5.724 7.318 1.00 95.94 73 TYR A C 1
ATOM 597 O O . TYR A 1 73 ? -10.708 4.939 6.874 1.00 95.94 73 TYR A O 1
ATOM 605 N N . LEU A 1 74 ? -12.399 5.372 8.284 1.00 96.31 74 LEU A N 1
ATOM 606 C CA . LEU A 1 74 ? -12.358 4.068 8.943 1.00 96.31 74 LEU A CA 1
ATOM 607 C C . LEU A 1 74 ? -12.621 2.916 7.963 1.00 96.31 74 LEU A C 1
ATOM 609 O O . LEU A 1 74 ? -11.988 1.866 8.068 1.00 96.31 74 LEU A O 1
ATOM 613 N N . GLN A 1 75 ? -13.479 3.138 6.964 1.00 95.88 75 GLN A N 1
ATOM 614 C CA . GLN A 1 75 ? -13.816 2.135 5.948 1.00 95.88 75 GLN A CA 1
ATOM 615 C C . GLN A 1 75 ? -12.615 1.715 5.078 1.00 95.88 75 GLN A C 1
ATOM 617 O O . GLN A 1 75 ? -12.615 0.623 4.518 1.00 95.88 75 GLN A O 1
ATOM 622 N N . PHE A 1 76 ? -11.566 2.542 5.001 1.00 97.12 76 PHE A N 1
ATOM 623 C CA . PHE A 1 76 ? -10.380 2.278 4.177 1.00 97.12 76 PHE A CA 1
ATOM 624 C C . PHE A 1 76 ? -9.246 1.584 4.943 1.00 97.12 76 PHE A C 1
ATOM 626 O O . PHE A 1 76 ? -8.226 1.230 4.351 1.00 97.12 76 PHE A O 1
ATOM 633 N N . ILE A 1 77 ? -9.410 1.347 6.251 1.00 97.44 77 ILE A N 1
ATOM 634 C CA . ILE A 1 77 ? -8.404 0.658 7.072 1.00 97.44 77 ILE A CA 1
ATOM 635 C C . ILE A 1 77 ? -8.244 -0.799 6.628 1.00 97.44 77 ILE A C 1
ATOM 637 O O . ILE A 1 77 ? -7.116 -1.238 6.406 1.00 97.44 77 ILE A O 1
ATOM 641 N N . ALA A 1 78 ? -9.345 -1.536 6.460 1.00 97.12 78 ALA A N 1
ATOM 642 C CA . ALA A 1 78 ? -9.282 -2.939 6.059 1.00 97.12 78 ALA A CA 1
ATOM 643 C C . ALA A 1 78 ? -8.703 -3.132 4.636 1.00 97.12 78 ALA A C 1
ATOM 645 O O . ALA A 1 78 ? -7.774 -3.933 4.501 1.00 97.12 78 ALA A O 1
ATOM 646 N N . PRO A 1 79 ? -9.133 -2.381 3.597 1.00 97.31 79 PRO A N 1
ATOM 647 C CA . PRO A 1 79 ? -8.487 -2.395 2.277 1.00 97.31 79 PRO A CA 1
ATOM 648 C C . PRO A 1 79 ? -6.982 -2.094 2.312 1.00 97.31 79 PRO A C 1
ATOM 650 O O . PRO A 1 79 ? -6.175 -2.832 1.736 1.00 97.31 79 PRO A O 1
ATOM 653 N N . ALA A 1 80 ? -6.576 -1.049 3.044 1.00 98.12 80 ALA A N 1
ATOM 654 C CA . ALA A 1 80 ? -5.166 -0.687 3.174 1.00 98.12 80 ALA A CA 1
ATOM 655 C C . ALA A 1 80 ? -4.353 -1.774 3.895 1.00 98.12 80 ALA A C 1
ATOM 657 O O . ALA A 1 80 ? -3.213 -2.044 3.518 1.00 98.12 80 ALA A O 1
ATOM 658 N N . ALA A 1 81 ? -4.924 -2.409 4.924 1.00 98.25 81 ALA A N 1
ATOM 659 C CA . ALA A 1 81 ? -4.266 -3.472 5.677 1.00 98.25 81 ALA A CA 1
ATOM 660 C C . ALA A 1 81 ? -4.069 -4.746 4.845 1.00 98.25 81 ALA A C 1
ATOM 662 O O . ALA A 1 81 ? -2.982 -5.323 4.902 1.00 98.25 81 ALA A O 1
ATOM 663 N N . ARG A 1 82 ? -5.066 -5.147 4.039 1.00 97.75 82 ARG A N 1
ATOM 664 C CA . ARG A 1 82 ? -4.936 -6.271 3.093 1.00 97.75 82 ARG A CA 1
ATOM 665 C C . ARG A 1 82 ? -3.834 -6.012 2.078 1.00 97.75 82 ARG A C 1
ATOM 667 O O . ARG A 1 82 ? -2.906 -6.806 1.969 1.00 97.75 82 ARG A O 1
ATOM 674 N N . SER A 1 83 ? -3.877 -4.845 1.437 1.00 98.25 83 SER A N 1
ATOM 675 C CA . SER A 1 83 ? -2.851 -4.433 0.476 1.00 98.25 83 SER A CA 1
ATOM 676 C C . SER A 1 83 ? -1.459 -4.408 1.117 1.00 98.25 83 SER A C 1
ATOM 678 O O . SER A 1 83 ? -0.489 -4.856 0.514 1.00 98.25 83 SER A O 1
ATOM 680 N N . LEU A 1 84 ? -1.343 -3.934 2.366 1.00 98.56 84 LEU A N 1
ATOM 681 C CA . LEU A 1 84 ? -0.066 -3.900 3.081 1.00 98.56 84 LEU A CA 1
ATOM 682 C C . LEU A 1 84 ? 0.445 -5.309 3.408 1.00 98.56 84 LEU A C 1
ATOM 684 O O . LEU A 1 84 ? 1.649 -5.548 3.323 1.00 98.56 84 LEU A O 1
ATOM 688 N N . ALA A 1 85 ? -0.444 -6.239 3.760 1.00 98.25 85 ALA A N 1
ATOM 689 C CA . ALA A 1 85 ? -0.085 -7.638 3.970 1.00 98.25 85 ALA A CA 1
ATOM 690 C C . ALA A 1 85 ? 0.430 -8.279 2.672 1.00 98.25 85 ALA A C 1
ATOM 692 O O . ALA A 1 85 ? 1.464 -8.940 2.695 1.00 98.25 85 ALA A O 1
ATOM 693 N N . GLU A 1 86 ? -0.232 -8.017 1.543 1.00 97.62 86 GLU A N 1
ATOM 694 C CA . GLU A 1 86 ? 0.171 -8.512 0.222 1.00 97.62 86 GLU A CA 1
ATOM 695 C C . GLU A 1 86 ? 1.569 -8.017 -0.175 1.00 97.62 86 GLU A C 1
ATOM 697 O O . GLU A 1 86 ? 2.452 -8.826 -0.455 1.00 97.62 86 GLU A O 1
ATOM 702 N N . VAL A 1 87 ? 1.824 -6.703 -0.133 1.00 97.94 87 VAL A N 1
ATOM 703 C CA . VAL A 1 87 ? 3.114 -6.142 -0.593 1.00 97.94 87 VAL A CA 1
ATOM 704 C C . VAL A 1 87 ? 4.281 -6.409 0.359 1.00 97.94 87 VAL A C 1
ATOM 706 O O . VAL A 1 87 ? 5.439 -6.237 -0.024 1.00 97.94 87 VAL A O 1
ATOM 709 N N . THR A 1 88 ? 4.002 -6.821 1.601 1.00 98.25 88 THR A N 1
ATOM 710 C CA . THR A 1 88 ? 5.037 -7.191 2.580 1.00 98.25 88 THR A CA 1
ATOM 711 C C . THR A 1 88 ? 5.231 -8.696 2.727 1.00 98.25 88 THR A C 1
ATOM 713 O O . THR A 1 88 ? 6.168 -9.100 3.424 1.00 98.25 88 THR A O 1
ATOM 716 N N . ALA A 1 89 ? 4.424 -9.527 2.063 1.00 97.56 89 ALA A N 1
ATOM 717 C CA . ALA A 1 89 ? 4.563 -10.978 2.089 1.00 97.56 89 ALA A CA 1
ATOM 718 C C 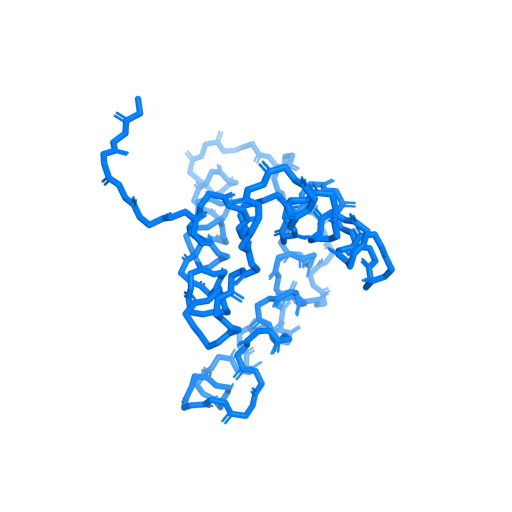. ALA A 1 89 ? 5.957 -11.420 1.605 1.00 97.56 89 ALA A C 1
ATOM 720 O O . ALA A 1 89 ? 6.498 -10.902 0.628 1.00 97.56 89 ALA A O 1
ATOM 721 N N . GLY A 1 90 ? 6.579 -12.356 2.320 1.00 96.81 90 GLY A N 1
ATOM 722 C CA . GLY A 1 90 ? 7.934 -12.835 2.043 1.00 96.81 90 GLY A CA 1
ATOM 723 C C . GLY A 1 90 ? 9.052 -11.856 2.421 1.00 96.81 90 GLY A C 1
ATOM 724 O O . GLY A 1 90 ? 10.229 -12.181 2.257 1.00 96.81 90 GLY A O 1
ATOM 725 N N . THR A 1 91 ? 8.729 -10.671 2.948 1.0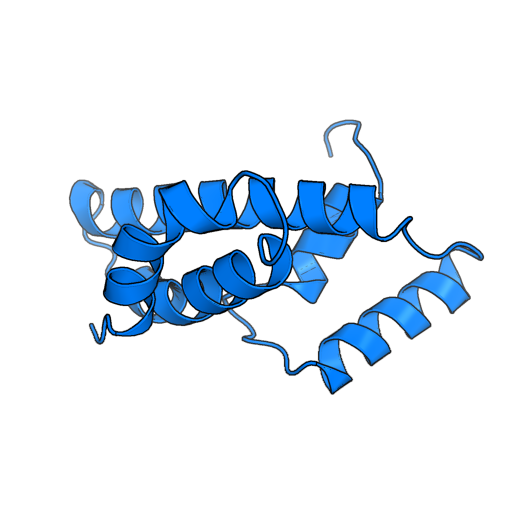0 97.12 91 THR A N 1
ATOM 726 C CA . THR A 1 91 ? 9.724 -9.679 3.381 1.00 97.12 91 THR A CA 1
ATOM 727 C C . THR A 1 91 ? 10.002 -9.778 4.888 1.00 97.12 91 THR A C 1
ATOM 729 O O . THR A 1 91 ? 9.201 -10.332 5.646 1.00 97.12 91 THR A O 1
ATOM 732 N N . PRO A 1 92 ? 11.090 -9.163 5.395 1.00 97.81 92 PRO A N 1
ATOM 733 C CA . PRO A 1 92 ? 11.323 -9.054 6.837 1.00 97.81 92 PRO A CA 1
ATOM 734 C C . PRO A 1 92 ? 10.211 -8.332 7.621 1.00 97.81 92 PRO A C 1
ATOM 736 O O . PRO A 1 92 ? 10.184 -8.431 8.848 1.00 97.81 92 PRO A O 1
ATOM 739 N N . LEU A 1 93 ? 9.312 -7.605 6.943 1.00 97.69 93 LEU A N 1
ATOM 740 C CA . LEU A 1 93 ? 8.201 -6.875 7.561 1.00 97.69 93 LEU A CA 1
ATOM 741 C C . LEU A 1 93 ? 6.952 -7.735 7.780 1.00 97.69 93 LEU A C 1
ATOM 743 O O . LEU A 1 93 ? 6.123 -7.365 8.609 1.00 97.69 93 LEU A O 1
ATOM 747 N N . GLU A 1 94 ? 6.841 -8.890 7.121 1.00 98.00 94 GLU A N 1
ATOM 748 C CA . GLU A 1 94 ? 5.666 -9.761 7.215 1.00 98.00 94 GLU A CA 1
ATOM 749 C C . GLU A 1 94 ? 5.373 -10.159 8.671 1.00 98.00 94 GLU A C 1
ATOM 751 O O . GLU A 1 94 ? 4.307 -9.865 9.213 1.00 98.00 94 GLU A O 1
ATOM 756 N N . LYS A 1 95 ? 6.350 -10.775 9.352 1.00 98.06 95 LYS A N 1
ATOM 757 C CA . LYS A 1 95 ? 6.161 -11.281 10.723 1.00 98.06 95 LYS A CA 1
ATOM 758 C C . LYS A 1 95 ? 5.899 -10.168 11.745 1.00 98.06 95 LYS A C 1
ATOM 760 O O . LYS A 1 95 ? 4.992 -10.340 12.557 1.00 98.06 95 LYS A O 1
ATOM 765 N N . PRO A 1 96 ? 6.649 -9.046 11.752 1.00 98.12 96 PRO A N 1
ATOM 766 C CA . PRO A 1 96 ? 6.373 -7.948 12.675 1.00 98.12 96 PRO A CA 1
ATOM 767 C C . PRO A 1 96 ? 5.000 -7.298 12.475 1.00 98.12 96 PRO A C 1
ATOM 769 O O . PRO A 1 96 ? 4.395 -6.864 13.456 1.00 98.12 96 PRO A O 1
ATOM 772 N N . LEU A 1 97 ? 4.508 -7.214 11.233 1.00 97.44 97 LEU A N 1
ATOM 773 C CA . LEU A 1 97 ? 3.242 -6.543 10.927 1.00 97.44 97 LEU A CA 1
ATOM 774 C C . LEU A 1 97 ? 2.022 -7.467 11.032 1.00 97.44 97 LEU A C 1
ATOM 776 O O . LEU A 1 97 ? 0.931 -6.979 11.322 1.00 97.44 97 LEU A O 1
ATOM 780 N N . ALA A 1 98 ? 2.182 -8.783 10.874 1.00 96.75 98 ALA A N 1
ATOM 781 C CA . ALA A 1 98 ? 1.066 -9.733 10.863 1.00 96.75 98 ALA A CA 1
ATOM 782 C C . ALA A 1 98 ? 0.044 -9.547 12.012 1.00 96.75 98 ALA A C 1
ATOM 784 O O . ALA A 1 98 ? -1.153 -9.501 11.722 1.00 96.75 98 ALA A O 1
ATOM 785 N N . PRO A 1 99 ? 0.437 -9.349 13.292 1.00 96.75 99 PRO A N 1
ATOM 786 C CA . PRO A 1 99 ? -0.537 -9.205 14.378 1.00 96.75 99 PRO A CA 1
ATOM 787 C C . PRO A 1 99 ? -1.401 -7.941 14.282 1.00 96.75 99 PRO A C 1
ATOM 789 O O . PRO A 1 99 ? -2.558 -7.952 14.707 1.00 96.75 99 PRO A O 1
ATOM 792 N N . VAL A 1 100 ? -0.844 -6.838 13.770 1.00 95.75 100 VAL A N 1
ATOM 793 C CA . VAL A 1 100 ? -1.587 -5.578 13.615 1.00 95.75 100 VAL A CA 1
ATOM 794 C C . VAL A 1 100 ? -2.425 -5.591 12.340 1.00 95.75 100 VAL A C 1
ATOM 796 O O . VAL A 1 100 ? -3.562 -5.128 12.369 1.00 95.75 100 VAL A O 1
ATOM 799 N N . LEU A 1 101 ? -1.913 -6.181 11.257 1.00 96.94 101 LEU A N 1
ATOM 800 C CA . LEU A 1 101 ? -2.636 -6.285 9.990 1.00 96.94 101 LEU A CA 1
ATOM 801 C C . LEU A 1 101 ? -3.828 -7.235 10.079 1.00 96.94 101 LEU A C 1
ATOM 803 O O . LEU A 1 101 ? -4.868 -6.919 9.512 1.00 96.94 101 LEU A O 1
ATOM 807 N N . ALA A 1 102 ? -3.730 -8.330 10.840 1.00 95.38 102 ALA A N 1
ATOM 808 C CA . ALA A 1 102 ? -4.868 -9.215 11.093 1.00 95.38 102 ALA A CA 1
ATOM 809 C C . ALA A 1 102 ? -6.036 -8.4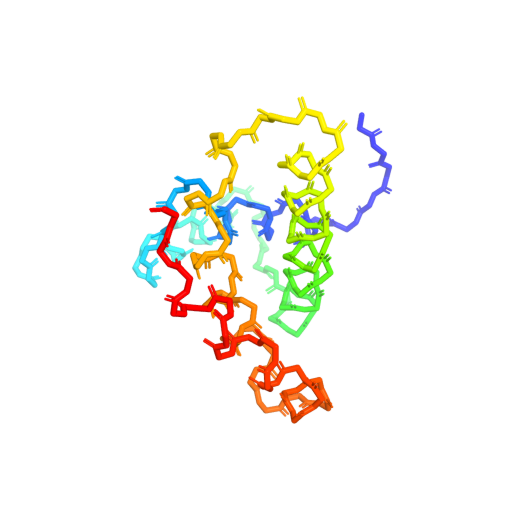45 11.736 1.00 95.38 102 ALA A C 1
ATOM 811 O O . ALA A 1 102 ? -7.140 -8.416 11.200 1.00 95.38 102 ALA A O 1
ATOM 812 N N . LYS A 1 103 ? -5.756 -7.702 12.815 1.00 95.00 103 LYS A N 1
ATOM 813 C CA . LYS A 1 103 ? -6.760 -6.866 13.493 1.00 95.00 103 LYS A CA 1
ATOM 814 C C . LYS A 1 103 ? -7.321 -5.764 12.598 1.00 95.00 103 LYS A C 1
ATOM 816 O O . LYS A 1 103 ? -8.509 -5.480 12.660 1.00 95.00 103 LYS A O 1
ATOM 821 N N . ALA A 1 104 ? -6.468 -5.120 11.803 1.00 94.88 104 ALA A N 1
ATOM 822 C CA . ALA A 1 104 ? -6.883 -4.045 10.906 1.00 94.88 104 ALA A CA 1
ATOM 823 C C . ALA A 1 104 ? -7.700 -4.561 9.709 1.00 94.88 104 ALA A C 1
ATOM 825 O O . ALA A 1 104 ? -8.566 -3.850 9.218 1.00 94.88 104 ALA A O 1
ATOM 826 N N . THR A 1 105 ? -7.459 -5.793 9.259 1.00 93.62 105 THR A N 1
ATOM 827 C CA . THR A 1 105 ? -8.217 -6.424 8.167 1.00 93.62 105 THR A CA 1
ATOM 828 C C . THR A 1 105 ? -9.616 -6.840 8.614 1.00 93.62 105 THR A C 1
ATOM 830 O O . THR A 1 105 ? -10.565 -6.724 7.847 1.00 93.62 105 THR A O 1
ATOM 833 N N . GLU A 1 106 ? -9.751 -7.294 9.861 1.00 91.00 106 GLU A N 1
ATOM 834 C CA . GLU A 1 106 ? -11.035 -7.651 10.482 1.00 91.00 106 GLU A CA 1
ATOM 835 C C . GLU A 1 106 ? -11.820 -6.432 10.987 1.00 91.00 106 GLU A C 1
ATOM 837 O O . GLU A 1 106 ? -12.948 -6.566 11.463 1.00 91.00 106 GLU A O 1
ATOM 842 N N . PHE A 1 107 ? -11.227 -5.239 10.919 1.00 84.69 107 PHE A N 1
ATOM 843 C CA . PHE A 1 107 ? -11.851 -4.020 11.399 1.00 84.69 107 PHE A CA 1
ATOM 844 C C . PHE A 1 107 ? -13.048 -3.642 10.515 1.00 84.69 107 PHE A C 1
ATOM 846 O O . PHE A 1 107 ? -12.888 -3.230 9.365 1.00 84.69 107 PHE A O 1
ATOM 853 N N . ALA A 1 108 ? -14.244 -3.763 11.088 1.00 75.56 108 ALA A N 1
ATOM 854 C CA . ALA A 1 108 ? -15.483 -3.226 10.548 1.00 75.56 108 ALA A CA 1
ATOM 855 C C . ALA A 1 108 ? -15.882 -2.001 11.397 1.00 75.56 108 ALA A C 1
ATOM 857 O O . ALA A 1 108 ? -16.062 -2.174 12.607 1.00 75.56 108 ALA A O 1
ATOM 858 N N . PRO A 1 109 ? -15.941 -0.787 10.814 1.00 71.00 109 PRO A N 1
ATOM 859 C CA . PRO A 1 109 ? -16.376 0.415 11.524 1.00 71.00 109 PRO A CA 1
ATOM 860 C C . PRO A 1 109 ? -17.828 0.362 12.002 1.00 71.00 109 PRO A C 1
ATOM 862 O O . PRO A 1 109 ? -18.654 -0.318 11.349 1.00 71.00 109 PRO A O 1
#

pLDDT: mean 94.93, std 6.35, range [51.69, 98.56]

Sequence (109 aa):
MRRGRQEYDIASLVFDPYMDHSEEDREAILSIWEDISEDRPETTIFHQCATQRLMQALGAYGNIAKNKGDEWYLQFIAPAARSLAEVTAGTPLEKPLAPVLAKATEFAP

Radius of gyration: 14.38 Å; chains: 1; bounding box: 28×31×39 Å

Foldseek 3Di:
DDDDDPLLVLLCVLLPLVVLDDPVRSVVSQVVVCVVVVDGPDLLVNLVSNLVVLVVLLVVLVCCCVVVVPCPSLSSQLSSLVSNCVSCPPHPVNVVCVVVSVVSNPDDD

Secondary structure (DSSP, 8-state):
-----HHHHHHHHHT-TTTT--HHHHHHHHHHHHHHHS-PPPHHHHHHHHHHHHHHHHHHHHHHHHHH--GGGGGGHHHHHHHHHHHHTTSTTHHHHHHHHHHHHS---